Protein AF-A0A161M2S6-F1 (afdb_monomer_lite)

Foldseek 3Di:
DLVVQLVVQLVCLVPPVVVCCVVPPDDPVAPPPSNRRSNVVSVVSSVVVVVVCVVCVVVVVVVVVVVVVVVVVVVVVVD

Sequence (79 aa):
VCLFCMVACGVWETITGRYFQIYLPWDKLVPSEPITGATIISLLVFFSYAIVLNTVVPISLYVSVEVIRLFLKFFDKLG

Radius of gyration: 21.34 Å; chains: 1; bounding box: 53×20×54 Å

Structure (mmCIF, N/CA/C/O backbone):
data_AF-A0A161M2S6-F1
#
_entry.id   AF-A0A161M2S6-F1
#
loop_
_atom_site.group_PDB
_atom_site.id
_atom_site.type_symbol
_atom_site.label_atom_id
_atom_site.label_alt_id
_atom_site.label_comp_id
_atom_site.label_asym_id
_atom_site.label_entity_id
_atom_site.label_seq_id
_atom_site.pdbx_PDB_ins_code
_atom_site.Cartn_x
_atom_site.Cartn_y
_atom_site.Cartn_z
_atom_site.occupancy
_atom_site.B_iso_or_equiv
_atom_site.auth_seq_id
_atom_site.auth_comp_id
_atom_site.auth_asym_id
_atom_site.auth_atom_id
_atom_site.pdbx_PDB_model_num
ATOM 1 N N . VAL A 1 1 ? -3.078 -8.591 0.948 1.00 69.62 1 VAL A N 1
ATOM 2 C CA . VAL A 1 1 ? -3.290 -7.433 0.046 1.00 69.62 1 VAL A CA 1
ATOM 3 C C . VAL A 1 1 ? -1.972 -6.779 -0.372 1.00 69.62 1 VAL A C 1
ATOM 5 O O . VAL A 1 1 ? -1.710 -6.759 -1.563 1.00 69.62 1 VAL A O 1
ATOM 8 N N . CYS A 1 2 ? -1.085 -6.375 0.552 1.00 71.69 2 CYS A N 1
ATOM 9 C CA . CYS A 1 2 ? 0.187 -5.712 0.203 1.00 71.69 2 CYS A CA 1
ATOM 10 C C . CYS A 1 2 ? 1.118 -6.563 -0.665 1.00 71.69 2 CYS A C 1
ATOM 12 O O . CYS A 1 2 ? 1.637 -6.065 -1.652 1.00 71.69 2 CYS A O 1
ATOM 14 N N . LEU A 1 3 ? 1.298 -7.849 -0.334 1.00 70.81 3 LEU A N 1
ATOM 15 C CA . LEU A 1 3 ? 2.123 -8.766 -1.137 1.00 70.81 3 LEU A CA 1
ATOM 16 C C . LEU A 1 3 ? 1.558 -8.969 -2.548 1.00 70.81 3 LEU A C 1
ATOM 18 O O . LEU A 1 3 ? 2.307 -8.992 -3.515 1.00 70.81 3 LEU A O 1
ATOM 22 N N . PHE A 1 4 ? 0.234 -9.068 -2.670 1.00 79.12 4 PHE A N 1
ATOM 23 C CA . PHE A 1 4 ? -0.431 -9.204 -3.963 1.00 79.12 4 PHE A CA 1
ATOM 24 C C . PHE A 1 4 ? -0.284 -7.929 -4.805 1.00 79.12 4 PHE A C 1
ATOM 26 O O . PHE A 1 4 ? 0.112 -8.016 -5.962 1.00 79.12 4 PHE A O 1
ATOM 33 N N . CYS A 1 5 ? -0.510 -6.749 -4.213 1.00 74.69 5 CYS A N 1
ATOM 34 C CA . CYS A 1 5 ? -0.257 -5.463 -4.866 1.00 74.69 5 CYS A CA 1
ATOM 35 C C . CYS A 1 5 ? 1.216 -5.295 -5.259 1.00 74.69 5 CYS A C 1
ATOM 37 O O . CYS A 1 5 ? 1.482 -4.823 -6.354 1.00 74.69 5 CYS A O 1
ATOM 39 N N . MET A 1 6 ? 2.169 -5.722 -4.422 1.00 78.00 6 MET A N 1
ATOM 40 C CA . MET A 1 6 ? 3.603 -5.657 -4.732 1.00 78.00 6 MET A CA 1
ATOM 41 C C . MET A 1 6 ? 3.950 -6.482 -5.975 1.00 78.00 6 MET A C 1
ATOM 43 O O . MET A 1 6 ? 4.624 -5.985 -6.873 1.00 78.00 6 MET A O 1
ATOM 47 N N . VAL A 1 7 ? 3.466 -7.726 -6.046 1.00 79.56 7 VAL A N 1
ATOM 48 C CA . VAL A 1 7 ? 3.700 -8.603 -7.202 1.00 79.56 7 VAL A CA 1
ATOM 49 C C . VAL A 1 7 ? 2.992 -8.058 -8.443 1.00 79.56 7 VAL A C 1
ATOM 51 O O . VAL A 1 7 ? 3.599 -7.996 -9.506 1.00 79.56 7 VAL A O 1
ATOM 54 N N . ALA A 1 8 ? 1.743 -7.602 -8.313 1.00 81.44 8 ALA A N 1
ATOM 55 C CA . ALA A 1 8 ? 0.996 -7.008 -9.419 1.00 81.44 8 ALA A CA 1
ATOM 56 C C . ALA A 1 8 ? 1.671 -5.735 -9.963 1.00 81.44 8 ALA A C 1
ATOM 58 O O . ALA A 1 8 ? 1.785 -5.590 -11.178 1.00 81.44 8 ALA A O 1
ATOM 59 N N . CYS A 1 9 ? 2.174 -4.854 -9.091 1.00 75.56 9 CYS A N 1
ATOM 60 C CA . CYS A 1 9 ? 2.929 -3.662 -9.481 1.00 75.56 9 CYS A CA 1
ATOM 61 C C . CYS A 1 9 ? 4.256 -4.025 -10.152 1.00 75.56 9 CYS A C 1
ATOM 63 O O . CYS A 1 9 ? 4.541 -3.488 -11.213 1.00 75.56 9 CYS A O 1
ATOM 65 N N . GLY A 1 10 ? 5.029 -4.973 -9.611 1.00 76.94 10 GLY A N 1
ATOM 66 C CA . GLY A 1 10 ? 6.279 -5.410 -10.244 1.00 76.94 10 GLY A CA 1
ATOM 67 C C . GLY A 1 10 ? 6.063 -6.029 -11.629 1.00 76.94 10 GLY A C 1
ATOM 68 O O . GLY A 1 10 ? 6.817 -5.757 -12.566 1.00 76.94 10 GLY A O 1
ATOM 69 N N . VAL A 1 11 ? 4.992 -6.815 -11.792 1.00 81.75 11 VAL A N 1
ATOM 70 C CA . VAL A 1 11 ? 4.598 -7.400 -13.082 1.00 81.75 11 VAL A CA 1
ATOM 71 C C . VAL A 1 11 ? 4.134 -6.312 -14.058 1.00 81.75 11 VAL A C 1
ATOM 73 O O . VAL A 1 11 ? 4.596 -6.282 -15.196 1.00 81.75 11 VAL A O 1
ATOM 76 N N . TRP A 1 12 ? 3.281 -5.381 -13.623 1.00 79.19 12 TRP A N 1
ATOM 77 C CA . TRP A 1 12 ? 2.813 -4.264 -14.451 1.00 79.19 12 TRP A CA 1
ATOM 78 C C . TRP A 1 12 ? 3.956 -3.344 -14.900 1.00 79.19 12 TRP A C 1
ATOM 80 O O . TRP A 1 12 ? 4.030 -2.978 -16.072 1.00 79.19 12 TRP A O 1
ATOM 90 N N . GLU A 1 13 ? 4.889 -3.021 -14.004 1.00 75.50 13 GLU A N 1
ATOM 91 C CA . GLU A 1 13 ? 6.050 -2.177 -14.300 1.00 75.50 13 GLU A CA 1
ATOM 92 C C . GLU A 1 13 ? 6.980 -2.837 -15.332 1.00 75.50 13 GLU A C 1
ATOM 94 O O . GLU A 1 13 ? 7.475 -2.192 -16.258 1.00 75.50 13 GLU A O 1
ATOM 99 N N . THR A 1 14 ? 7.152 -4.158 -15.234 1.00 73.50 14 THR A N 1
ATOM 100 C CA . THR A 1 14 ? 8.001 -4.929 -16.155 1.00 73.50 14 THR A CA 1
ATOM 101 C C . THR A 1 14 ? 7.414 -5.003 -17.571 1.00 73.50 14 THR A C 1
ATOM 103 O O . THR A 1 14 ? 8.166 -4.965 -18.555 1.00 73.50 14 THR A O 1
ATOM 106 N N . ILE A 1 15 ? 6.084 -5.117 -17.686 1.00 76.19 15 ILE A N 1
ATOM 107 C CA . ILE A 1 15 ? 5.377 -5.307 -18.964 1.00 76.19 15 ILE A CA 1
ATOM 108 C C . ILE A 1 15 ? 5.011 -3.963 -19.609 1.00 76.19 15 ILE A C 1
ATOM 110 O O . ILE A 1 15 ? 5.277 -3.768 -20.791 1.00 76.19 15 ILE A O 1
ATOM 114 N N . THR A 1 16 ? 4.435 -3.034 -18.845 1.00 70.94 16 THR A N 1
ATOM 115 C CA . THR A 1 16 ? 3.890 -1.756 -19.337 1.00 70.94 16 THR A CA 1
ATOM 116 C C . THR A 1 16 ? 4.768 -0.562 -18.952 1.00 70.94 16 THR A C 1
ATOM 118 O O . THR A 1 16 ? 4.946 0.350 -19.760 1.00 70.94 16 THR A O 1
ATOM 121 N N . GLY A 1 17 ? 5.367 -0.571 -17.756 1.00 67.94 17 GLY A N 1
ATOM 122 C CA . GLY A 1 17 ? 6.165 0.546 -17.219 1.00 67.94 17 GLY A CA 1
ATOM 123 C C . GLY A 1 17 ? 7.360 0.944 -18.093 1.00 67.94 17 GLY A C 1
ATOM 124 O O . GLY A 1 17 ? 7.628 2.131 -18.284 1.00 67.94 17 GLY A O 1
ATOM 125 N N . ARG A 1 18 ? 8.004 -0.031 -18.754 1.00 67.06 18 ARG A N 1
ATOM 126 C CA . ARG A 1 18 ? 9.069 0.241 -19.742 1.00 67.06 18 ARG A CA 1
ATOM 127 C C . ARG A 1 18 ? 8.610 1.071 -20.943 1.00 67.06 18 ARG A C 1
ATOM 129 O O . ARG A 1 18 ? 9.381 1.890 -21.430 1.00 67.06 18 ARG A O 1
ATOM 136 N N . TYR A 1 19 ? 7.381 0.879 -21.422 1.00 68.69 19 TYR A N 1
ATOM 137 C CA . TYR A 1 19 ? 6.847 1.640 -22.559 1.00 68.69 19 TYR A CA 1
ATOM 138 C C . TYR A 1 19 ? 6.371 3.037 -22.143 1.00 68.69 19 TYR A C 1
ATOM 140 O O . TYR A 1 19 ? 6.391 3.969 -22.945 1.00 68.69 19 TYR A O 1
ATOM 148 N N . PHE A 1 20 ? 5.986 3.200 -20.875 1.00 67.75 20 PHE A N 1
ATOM 149 C CA . PHE A 1 20 ? 5.491 4.462 -20.327 1.00 67.75 20 PHE A CA 1
ATOM 150 C C . PHE A 1 20 ? 6.597 5.471 -19.969 1.00 67.75 20 PHE A C 1
ATOM 152 O O . PHE A 1 20 ? 6.293 6.649 -19.777 1.00 67.75 20 PHE A O 1
ATOM 159 N N . GLN A 1 21 ? 7.876 5.061 -19.977 1.00 65.31 21 GLN A N 1
ATOM 160 C CA . GLN A 1 21 ? 9.025 5.959 -19.761 1.00 65.31 21 GLN A CA 1
ATOM 161 C C . GLN A 1 21 ? 9.100 7.138 -20.744 1.00 65.31 21 GLN A C 1
ATOM 163 O O . GLN A 1 21 ? 9.722 8.150 -20.434 1.00 65.31 21 GLN A O 1
ATOM 168 N N . ILE A 1 22 ? 8.460 7.025 -21.912 1.00 67.31 22 ILE A N 1
ATOM 169 C CA . ILE A 1 22 ? 8.416 8.083 -22.933 1.00 67.31 22 ILE A CA 1
ATOM 170 C C . ILE A 1 22 ? 7.549 9.267 -22.468 1.00 67.31 22 ILE A C 1
ATOM 172 O O . ILE A 1 22 ? 7.833 10.411 -22.811 1.00 67.31 22 ILE A O 1
ATOM 176 N N . TYR A 1 23 ? 6.508 8.999 -21.673 1.00 70.31 23 TYR A N 1
ATOM 177 C CA . TYR A 1 23 ? 5.584 10.016 -21.162 1.00 70.31 23 TYR A CA 1
ATOM 178 C C . TYR A 1 23 ? 5.914 10.449 -19.733 1.00 70.31 23 TYR A C 1
ATOM 180 O O . TYR A 1 23 ? 5.648 11.592 -19.368 1.00 70.31 23 TYR A O 1
ATOM 188 N N . LEU A 1 24 ? 6.498 9.553 -18.931 1.00 69.44 24 LEU A N 1
ATOM 189 C CA . LEU A 1 24 ? 6.893 9.840 -17.558 1.00 69.44 24 LEU A CA 1
ATOM 190 C C . LEU A 1 24 ? 8.289 9.253 -17.278 1.00 69.44 24 LEU A C 1
ATOM 192 O O . LEU A 1 24 ? 8.405 8.081 -16.905 1.00 69.44 24 LEU A O 1
ATOM 196 N N . PRO A 1 25 ? 9.363 10.034 -17.499 1.00 66.62 25 PRO A N 1
ATOM 197 C CA . PRO A 1 25 ? 10.715 9.585 -17.212 1.00 66.62 25 PRO A CA 1
ATOM 198 C C . PRO A 1 25 ? 10.889 9.395 -15.707 1.00 66.62 25 PRO A C 1
ATOM 200 O O . PRO A 1 25 ? 10.348 10.142 -14.892 1.00 66.62 25 PRO A O 1
ATOM 203 N N . TRP A 1 26 ? 11.645 8.368 -15.343 1.00 69.38 26 TRP A N 1
ATOM 204 C CA . TRP A 1 26 ? 11.869 8.034 -13.947 1.00 69.38 26 TRP A CA 1
ATOM 205 C C . TRP A 1 26 ? 12.821 9.052 -13.319 1.00 69.38 26 TRP A C 1
ATOM 207 O O . TRP A 1 26 ? 13.735 9.554 -13.978 1.00 69.38 26 TRP A O 1
ATOM 217 N N . ASP A 1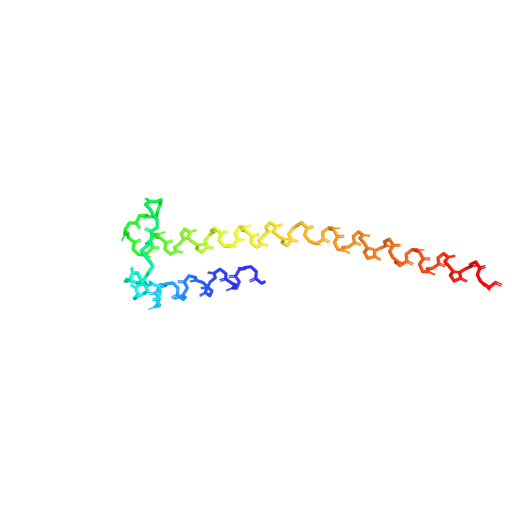 27 ? 12.590 9.371 -12.048 1.00 63.44 27 ASP A N 1
ATOM 218 C CA . ASP A 1 27 ? 13.421 10.324 -11.320 1.00 63.44 27 ASP A CA 1
ATOM 219 C C . ASP A 1 27 ? 14.855 9.785 -11.160 1.00 63.44 27 ASP A C 1
ATOM 221 O O . ASP A 1 27 ? 15.064 8.572 -11.097 1.00 63.44 27 ASP A O 1
ATOM 225 N N . LYS A 1 28 ? 15.860 10.665 -11.054 1.00 61.50 28 LYS A N 1
ATOM 226 C CA . LYS A 1 28 ? 17.290 10.276 -11.031 1.00 61.50 28 LYS A CA 1
ATOM 227 C C . LYS A 1 28 ? 17.680 9.370 -9.857 1.00 61.50 28 LYS A C 1
ATOM 229 O O . LYS A 1 28 ? 18.774 8.810 -9.863 1.00 61.50 28 LYS A O 1
ATOM 234 N N . LEU A 1 29 ? 16.816 9.249 -8.848 1.00 58.38 29 LEU A N 1
ATOM 235 C CA . LEU A 1 29 ? 16.980 8.302 -7.745 1.00 58.38 29 LEU A CA 1
ATOM 236 C C . LEU A 1 29 ? 16.850 6.841 -8.185 1.00 58.38 29 LEU A C 1
ATOM 238 O O . LEU A 1 29 ? 17.329 5.956 -7.477 1.00 58.38 29 LEU A O 1
ATOM 242 N N . VAL A 1 30 ? 16.196 6.578 -9.315 1.00 61.44 30 VAL A N 1
ATOM 243 C CA . VAL A 1 30 ? 16.004 5.224 -9.809 1.00 61.44 30 VAL A CA 1
ATOM 244 C C . VAL A 1 30 ? 17.032 4.930 -10.905 1.00 61.44 30 VAL A C 1
ATOM 246 O O . VAL A 1 30 ? 17.081 5.664 -11.893 1.00 61.44 30 VAL A O 1
ATOM 249 N N . PRO A 1 31 ? 17.881 3.892 -10.755 1.00 60.09 31 PRO A N 1
ATOM 250 C CA . PRO A 1 31 ? 18.861 3.543 -11.778 1.00 60.09 31 PRO A CA 1
ATOM 251 C C . PRO A 1 31 ? 18.180 3.289 -13.126 1.00 60.09 31 PRO A C 1
ATOM 253 O O . PRO A 1 31 ? 17.116 2.676 -13.182 1.00 60.09 31 PRO A O 1
ATOM 256 N N . SER A 1 32 ? 18.824 3.711 -14.220 1.00 58.53 32 SER A N 1
ATOM 257 C CA . SER A 1 32 ? 18.327 3.558 -15.601 1.00 58.53 32 SER A CA 1
ATOM 258 C C . SER A 1 32 ? 18.104 2.102 -16.032 1.00 58.53 32 SER A C 1
ATOM 260 O O . SER A 1 32 ? 17.620 1.845 -17.134 1.00 58.53 32 SER A O 1
ATOM 262 N N . GLU A 1 33 ? 18.477 1.141 -15.188 1.00 67.06 33 GLU A N 1
ATOM 263 C CA . GLU A 1 33 ? 18.187 -0.269 -15.379 1.00 67.06 33 GLU A CA 1
ATOM 264 C C . GLU A 1 33 ? 16.710 -0.551 -15.062 1.00 67.06 33 GLU A C 1
ATOM 266 O O . GLU A 1 33 ? 16.290 -0.465 -13.903 1.00 67.06 33 GLU A O 1
ATOM 271 N N . PRO A 1 34 ? 15.910 -0.956 -16.062 1.00 64.81 34 PRO A N 1
ATOM 272 C CA . PRO A 1 34 ? 14.463 -1.089 -15.908 1.00 64.81 34 PRO A CA 1
ATOM 273 C C . PRO A 1 34 ? 14.057 -2.149 -14.878 1.00 64.81 34 PRO A C 1
ATOM 275 O O . PRO A 1 34 ? 12.981 -2.068 -14.295 1.00 64.81 34 PRO A O 1
ATOM 278 N N . ILE A 1 35 ? 14.918 -3.142 -14.645 1.00 66.94 35 ILE A N 1
ATOM 279 C CA . ILE A 1 35 ? 14.670 -4.224 -13.691 1.00 66.94 35 ILE A CA 1
ATOM 280 C C . ILE A 1 35 ? 14.849 -3.697 -12.267 1.00 66.94 35 ILE A C 1
ATOM 282 O O . ILE A 1 35 ? 13.942 -3.826 -11.453 1.00 66.94 35 ILE A O 1
ATOM 286 N N . THR A 1 36 ? 15.988 -3.055 -11.998 1.00 68.81 36 THR A N 1
ATOM 287 C CA . THR A 1 36 ? 16.358 -2.508 -10.687 1.00 68.81 36 THR A CA 1
ATOM 288 C C . THR A 1 36 ? 15.399 -1.404 -10.251 1.00 68.81 36 THR A C 1
ATOM 290 O O . THR A 1 36 ? 15.008 -1.334 -9.085 1.00 68.81 36 THR A O 1
ATOM 293 N N . GLY A 1 37 ? 14.959 -0.568 -11.194 1.00 71.25 37 GLY A N 1
ATOM 294 C CA . GLY A 1 37 ? 13.955 0.440 -10.904 1.00 71.25 37 GLY A CA 1
ATOM 295 C C . GLY A 1 37 ? 12.605 -0.152 -10.522 1.00 71.25 37 GLY A C 1
ATOM 296 O O . GLY A 1 37 ? 12.031 0.240 -9.502 1.00 71.25 37 GLY A O 1
ATOM 297 N N . ALA A 1 38 ? 12.111 -1.118 -11.298 1.00 73.38 38 ALA A N 1
ATOM 298 C CA . ALA A 1 38 ? 10.833 -1.757 -11.018 1.00 73.38 38 ALA A CA 1
ATOM 299 C C . ALA A 1 38 ? 10.816 -2.398 -9.625 1.00 73.38 38 ALA A C 1
ATOM 301 O O . ALA A 1 38 ? 9.837 -2.242 -8.892 1.00 73.38 38 ALA A O 1
ATOM 302 N N . THR A 1 39 ? 11.908 -3.043 -9.200 1.00 76.44 39 THR A N 1
ATOM 303 C CA . THR A 1 39 ? 12.017 -3.607 -7.846 1.00 76.44 39 THR A CA 1
ATOM 304 C C . THR A 1 39 ? 11.953 -2.541 -6.759 1.00 76.44 39 THR A C 1
ATOM 306 O O . THR A 1 39 ? 11.236 -2.740 -5.781 1.00 76.44 39 THR A O 1
ATOM 309 N N . ILE A 1 40 ? 12.647 -1.409 -6.916 1.00 77.06 40 ILE A N 1
ATOM 310 C CA . ILE A 1 40 ? 12.652 -0.327 -5.916 1.00 77.06 40 ILE A CA 1
ATOM 311 C C . ILE A 1 40 ? 11.255 0.282 -5.764 1.00 77.06 40 ILE A C 1
ATOM 313 O O . ILE A 1 40 ? 10.785 0.449 -4.639 1.00 77.06 40 ILE A O 1
ATOM 317 N N . ILE A 1 41 ? 10.560 0.556 -6.873 1.00 78.00 41 ILE A N 1
ATOM 318 C CA . ILE A 1 41 ? 9.190 1.092 -6.846 1.00 78.00 41 ILE A CA 1
ATOM 319 C C . ILE A 1 41 ? 8.237 0.098 -6.181 1.00 78.00 41 ILE A C 1
ATOM 321 O O . ILE A 1 41 ? 7.491 0.469 -5.275 1.00 78.00 41 ILE A O 1
ATOM 325 N N . SER A 1 42 ? 8.300 -1.177 -6.577 1.00 77.00 42 SER A N 1
ATOM 326 C CA . SER A 1 42 ? 7.481 -2.244 -5.985 1.00 77.00 42 SER A CA 1
ATOM 327 C C . SER A 1 42 ? 7.676 -2.332 -4.470 1.00 77.00 42 SER A C 1
ATOM 329 O O . SER A 1 42 ? 6.712 -2.482 -3.720 1.00 77.00 42 SER A O 1
ATOM 331 N N . LEU A 1 43 ? 8.927 -2.214 -4.015 1.00 80.44 43 LEU A N 1
ATOM 332 C CA . LEU A 1 43 ? 9.306 -2.301 -2.609 1.00 80.44 43 LEU A CA 1
ATOM 333 C C . LEU A 1 43 ? 8.848 -1.063 -1.821 1.00 80.44 43 LEU A C 1
ATOM 335 O O . LEU A 1 43 ? 8.320 -1.210 -0.718 1.00 80.44 43 LEU A O 1
ATOM 339 N N . LEU A 1 44 ? 8.953 0.141 -2.397 1.00 81.75 44 LEU A N 1
ATOM 340 C CA . LEU A 1 44 ? 8.414 1.376 -1.810 1.00 81.75 44 LEU A CA 1
ATOM 341 C C . LEU A 1 44 ? 6.890 1.312 -1.649 1.00 81.75 44 LEU A C 1
ATOM 343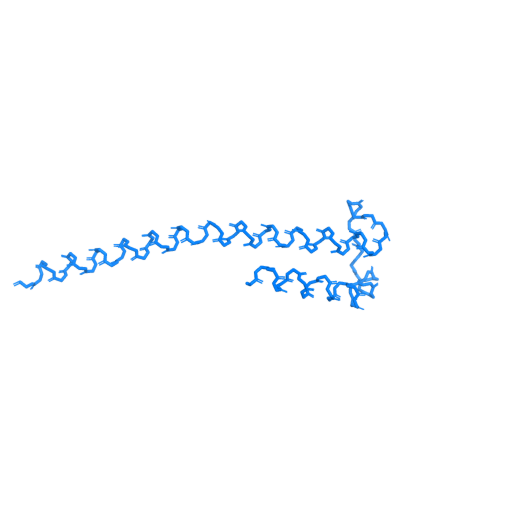 O O . LEU A 1 44 ? 6.362 1.639 -0.585 1.00 81.75 44 LEU A O 1
ATOM 347 N N . VAL A 1 45 ? 6.185 0.851 -2.686 1.00 81.50 45 VAL A N 1
ATOM 348 C CA . VAL A 1 45 ? 4.726 0.672 -2.665 1.00 81.50 45 VAL A CA 1
ATOM 349 C C . VAL A 1 45 ? 4.330 -0.356 -1.606 1.00 81.50 45 VAL A C 1
ATOM 351 O O . VAL A 1 45 ? 3.412 -0.114 -0.821 1.00 81.50 45 VAL A O 1
ATOM 354 N N . PHE A 1 46 ? 5.053 -1.475 -1.518 1.00 80.00 46 PHE A N 1
ATOM 355 C CA . PHE A 1 46 ? 4.840 -2.481 -0.479 1.00 80.00 46 PHE A CA 1
ATOM 356 C C . PHE A 1 46 ? 4.982 -1.901 0.930 1.00 80.00 46 PHE A C 1
ATOM 358 O O . PHE A 1 46 ? 4.096 -2.095 1.766 1.00 80.00 46 PHE A O 1
ATOM 365 N N . PHE A 1 47 ? 6.070 -1.174 1.189 1.00 78.31 47 PHE A N 1
ATOM 366 C CA . PHE A 1 47 ? 6.349 -0.613 2.507 1.00 78.31 47 PHE A CA 1
ATOM 367 C C . PHE A 1 47 ? 5.329 0.471 2.886 1.00 78.31 47 PHE A C 1
ATOM 369 O O . PHE A 1 47 ? 4.865 0.511 4.023 1.00 78.31 47 PHE A O 1
ATOM 376 N N . SER A 1 48 ? 4.894 1.288 1.920 1.00 84.50 48 SER A N 1
ATOM 377 C CA . SER A 1 48 ? 3.840 2.290 2.112 1.00 84.50 48 SER A CA 1
ATOM 378 C C . SER A 1 48 ? 2.509 1.649 2.520 1.00 84.50 48 SER A C 1
ATOM 380 O O . SER A 1 48 ? 1.945 2.003 3.556 1.00 84.50 48 SER A O 1
ATOM 382 N N . TYR A 1 49 ? 2.044 0.629 1.788 1.00 79.25 49 TYR A N 1
ATOM 383 C CA . TYR A 1 49 ? 0.819 -0.088 2.155 1.00 79.25 49 TYR A CA 1
ATOM 384 C C . TYR A 1 49 ? 0.949 -0.833 3.485 1.00 79.25 49 TYR A C 1
ATOM 386 O O . TYR A 1 49 ? -0.013 -0.871 4.250 1.00 79.25 49 TYR A O 1
ATOM 394 N N . ALA A 1 50 ? 2.117 -1.406 3.791 1.00 80.69 50 ALA A N 1
ATOM 395 C CA . ALA A 1 50 ? 2.366 -2.040 5.081 1.00 80.69 50 ALA A CA 1
ATOM 396 C C . ALA A 1 50 ? 2.241 -1.037 6.238 1.00 80.69 50 ALA A C 1
ATOM 398 O O . ALA A 1 50 ? 1.581 -1.355 7.220 1.00 80.69 50 ALA A O 1
ATOM 399 N N . ILE A 1 51 ? 2.791 0.176 6.108 1.00 82.25 51 ILE A N 1
ATOM 400 C CA . ILE A 1 51 ? 2.664 1.250 7.109 1.00 82.25 51 ILE A CA 1
ATOM 401 C C . ILE A 1 51 ? 1.210 1.722 7.233 1.00 82.25 51 ILE A C 1
ATOM 403 O O . ILE A 1 51 ? 0.692 1.841 8.345 1.00 82.25 51 ILE A O 1
ATOM 407 N N . VAL A 1 52 ? 0.527 1.961 6.111 1.00 83.44 52 VAL A N 1
ATOM 408 C CA . VAL A 1 52 ? -0.878 2.398 6.113 1.00 83.44 52 VAL A CA 1
ATOM 409 C C . VAL A 1 52 ? -1.751 1.350 6.794 1.00 83.44 52 VAL A C 1
ATOM 411 O O . VAL A 1 52 ? -2.531 1.678 7.676 1.00 83.44 52 VAL A O 1
ATOM 414 N N . LEU A 1 53 ? -1.584 0.069 6.480 1.00 78.88 53 LEU A N 1
ATOM 415 C CA . LEU A 1 53 ? -2.375 -0.983 7.115 1.00 78.88 53 LEU A CA 1
ATOM 416 C C . LEU A 1 53 ? -1.984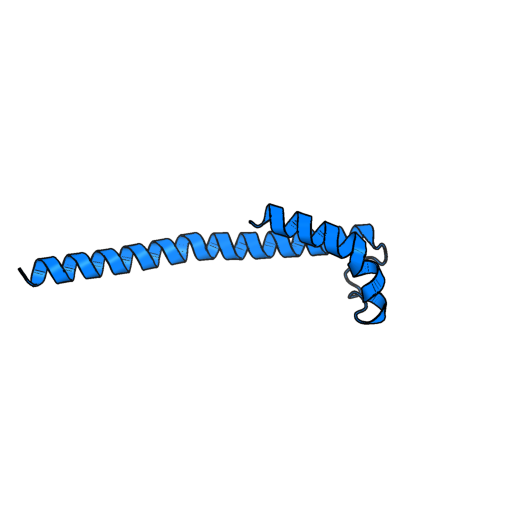 -1.199 8.582 1.00 78.88 53 LEU A C 1
ATOM 418 O O . LEU A 1 53 ? -2.874 -1.371 9.407 1.00 78.88 53 LEU A O 1
ATOM 422 N N . ASN A 1 54 ? -0.701 -1.109 8.947 1.00 77.94 54 ASN A N 1
ATOM 423 C CA . ASN A 1 54 ? -0.286 -1.220 10.351 1.00 77.94 54 ASN A CA 1
ATOM 424 C C . ASN A 1 54 ? -0.725 -0.043 11.222 1.00 77.94 54 ASN A C 1
ATOM 426 O O . ASN A 1 54 ? -0.787 -0.200 12.433 1.00 77.94 54 ASN A O 1
ATOM 430 N N . THR A 1 55 ? -1.012 1.123 10.646 1.00 84.88 55 THR A N 1
ATOM 431 C CA . THR A 1 55 ? -1.551 2.274 11.388 1.00 84.88 55 THR A CA 1
ATOM 432 C C . THR A 1 55 ? -3.078 2.292 11.365 1.00 84.88 55 THR A C 1
ATOM 434 O O . THR A 1 55 ? -3.706 2.601 12.376 1.00 84.88 55 THR A O 1
ATOM 437 N N . VAL A 1 56 ? -3.699 1.863 10.263 1.00 77.81 56 VAL A N 1
ATOM 438 C CA . VAL A 1 56 ? -5.159 1.789 10.134 1.00 77.81 56 VAL A CA 1
ATOM 439 C C . VAL A 1 56 ? -5.745 0.631 10.949 1.00 77.81 56 VAL A C 1
ATOM 441 O O . VAL A 1 56 ? -6.821 0.784 11.516 1.00 77.81 56 VAL A O 1
ATOM 444 N N . VAL A 1 57 ? -5.056 -0.505 11.090 1.00 80.88 57 VAL A N 1
ATOM 445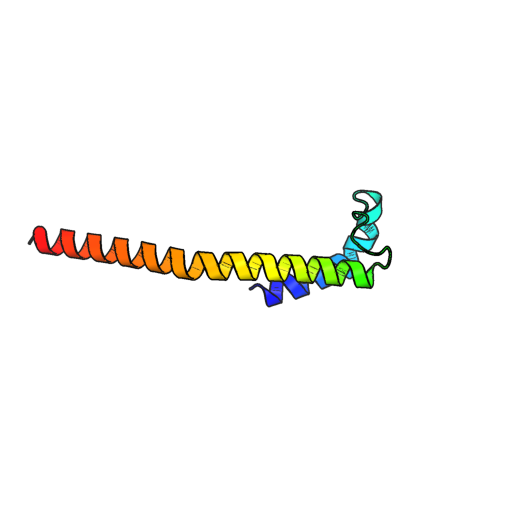 C CA . VAL A 1 57 ? -5.516 -1.634 11.926 1.00 80.88 57 VAL A CA 1
ATOM 446 C C . VAL A 1 57 ? -5.703 -1.241 13.405 1.00 80.88 57 VAL A C 1
ATOM 448 O O . VAL A 1 57 ? -6.814 -1.405 13.910 1.00 80.88 57 VAL A O 1
ATOM 451 N N . PRO A 1 58 ? -4.707 -0.678 14.116 1.00 81.75 58 PRO A N 1
ATOM 452 C CA . PRO A 1 58 ? -4.882 -0.266 15.505 1.00 81.75 58 PRO A CA 1
ATOM 453 C C . PRO A 1 58 ? -5.840 0.922 15.649 1.00 81.75 58 PRO A C 1
ATOM 455 O O . PRO A 1 58 ? -6.637 0.927 16.586 1.00 81.75 58 PRO A O 1
ATOM 458 N N . ILE A 1 59 ? -5.830 1.893 14.723 1.00 87.06 59 ILE A N 1
ATOM 459 C CA . ILE A 1 59 ? -6.714 3.067 14.825 1.00 87.06 59 ILE A CA 1
ATOM 460 C C . ILE A 1 59 ? -8.189 2.700 14.592 1.00 87.06 59 ILE A C 1
ATOM 462 O O . ILE A 1 59 ? -9.066 3.181 15.307 1.00 87.06 59 ILE A O 1
ATOM 466 N N . SER A 1 60 ? -8.470 1.803 13.639 1.00 86.00 60 SER A N 1
ATOM 467 C CA . SER A 1 60 ? -9.834 1.375 13.307 1.00 86.00 60 SER A CA 1
ATOM 468 C C . SER A 1 60 ? -10.425 0.456 14.370 1.00 86.00 60 SER A C 1
ATOM 470 O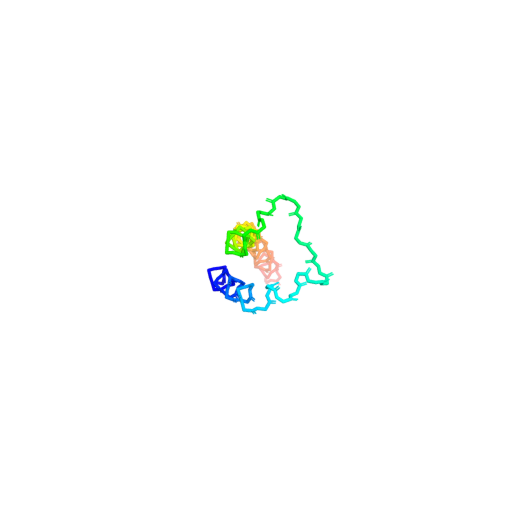 O . SER A 1 60 ? -11.598 0.608 14.716 1.00 86.00 60 SER A O 1
ATOM 472 N N . LEU A 1 61 ? -9.620 -0.448 14.939 1.00 86.38 61 LEU A N 1
ATOM 473 C CA . LEU A 1 61 ? -10.034 -1.286 16.061 1.00 86.38 61 LEU A CA 1
ATOM 474 C C . LEU A 1 61 ? -10.339 -0.428 17.296 1.00 86.38 61 LEU A C 1
ATOM 476 O O . LEU A 1 61 ? -11.377 -0.617 17.925 1.00 86.38 61 LEU A O 1
ATOM 480 N N . TYR A 1 62 ? -9.470 0.538 17.612 1.00 90.31 62 TYR A N 1
ATOM 481 C CA . TYR A 1 62 ? -9.648 1.438 18.751 1.00 90.31 62 TYR A CA 1
ATOM 482 C C . TYR A 1 62 ? -10.954 2.239 18.650 1.00 90.31 62 TYR A C 1
ATOM 484 O O . TYR A 1 62 ? -11.798 2.151 19.542 1.00 90.31 62 TYR A O 1
ATOM 492 N N . VAL A 1 63 ? -11.169 2.933 17.526 1.00 91.94 63 VAL A N 1
ATOM 493 C CA . VAL A 1 63 ? -12.407 3.689 17.272 1.00 91.94 63 VAL A CA 1
ATOM 494 C C . VAL A 1 63 ? -13.639 2.786 17.309 1.00 91.94 63 VAL A C 1
ATOM 496 O O . VAL A 1 63 ? -14.643 3.150 17.916 1.00 91.94 63 VAL A O 1
ATOM 499 N N . SER A 1 64 ? -13.573 1.594 16.711 1.00 93.12 64 SER A N 1
ATOM 500 C CA . SER A 1 64 ? -14.710 0.665 16.702 1.00 93.12 64 SER A CA 1
ATOM 501 C C . SER A 1 64 ? -15.103 0.228 18.114 1.00 93.12 64 SER A C 1
ATOM 503 O O . SER A 1 64 ? -16.285 0.211 18.455 1.00 93.12 64 SER A O 1
ATOM 505 N N . VAL A 1 65 ? -14.120 -0.087 18.962 1.00 93.88 65 VAL A N 1
ATOM 506 C CA . VAL A 1 65 ? -14.363 -0.479 20.356 1.00 93.88 65 VAL A CA 1
ATOM 507 C C . VAL A 1 65 ? -14.948 0.684 21.161 1.00 93.88 65 VAL A C 1
ATOM 509 O O . VAL A 1 65 ? -15.872 0.465 21.944 1.00 93.88 65 VAL A O 1
ATOM 512 N N . GLU A 1 66 ? -14.462 1.911 20.959 1.00 93.88 66 GLU A N 1
ATOM 513 C CA . GLU A 1 66 ? -14.992 3.122 21.601 1.00 93.88 66 GLU A CA 1
ATOM 514 C C . GLU A 1 66 ? -16.485 3.323 21.266 1.00 93.88 66 GLU A C 1
ATOM 516 O O . GLU A 1 66 ? -17.307 3.516 22.165 1.00 93.88 66 GLU A O 1
ATOM 521 N N . VAL A 1 67 ? -16.858 3.184 19.987 1.00 94.00 67 VAL A N 1
ATOM 522 C CA . VAL A 1 67 ? -18.245 3.328 19.504 1.00 94.00 67 VAL A CA 1
ATOM 523 C C . VAL A 1 67 ? -19.161 2.249 20.082 1.00 94.00 67 VAL A C 1
ATOM 525 O O . VAL A 1 67 ? -20.247 2.565 20.567 1.00 94.00 67 VAL A O 1
ATOM 528 N N . ILE A 1 68 ? -18.727 0.984 20.093 1.00 93.56 68 ILE A N 1
ATOM 529 C CA . ILE A 1 68 ? -19.502 -0.120 20.684 1.00 93.56 68 ILE A CA 1
ATOM 530 C C . ILE A 1 68 ? -19.736 0.132 22.176 1.00 93.56 68 ILE A C 1
ATOM 532 O O . ILE A 1 68 ? -20.844 -0.053 22.682 1.00 93.56 68 ILE A O 1
ATOM 536 N N . ARG A 1 69 ? -18.706 0.598 22.890 1.00 91.69 69 ARG A N 1
ATOM 537 C CA . ARG A 1 69 ? -18.789 0.879 24.326 1.00 91.69 69 ARG A CA 1
ATOM 538 C C . ARG A 1 69 ? -19.751 2.036 24.616 1.00 91.69 69 ARG A C 1
ATOM 540 O O . ARG A 1 69 ? -20.516 1.946 25.574 1.00 91.69 69 ARG A O 1
ATOM 547 N N . LEU A 1 70 ? -19.766 3.075 23.777 1.00 92.25 70 LEU A N 1
ATOM 548 C CA . LEU A 1 70 ? -20.738 4.172 23.854 1.00 92.25 70 LEU A CA 1
ATOM 549 C C . LEU A 1 70 ? -22.172 3.688 23.617 1.00 92.25 70 LEU A C 1
ATOM 551 O O . LEU A 1 70 ? -23.068 4.046 24.379 1.00 92.25 70 LEU A O 1
ATOM 555 N N . PHE A 1 71 ? -22.386 2.841 22.610 1.00 93.31 71 PHE A N 1
ATOM 556 C CA . PHE A 1 71 ? -23.712 2.316 22.281 1.00 93.31 71 PHE A CA 1
ATOM 557 C C . PHE A 1 71 ? -24.283 1.447 23.409 1.00 93.31 71 PHE A C 1
ATOM 559 O O . PHE A 1 71 ? -25.430 1.623 23.814 1.00 93.31 71 PHE A O 1
ATOM 566 N N . LEU A 1 72 ? -23.458 0.556 23.971 1.00 89.31 72 LEU A N 1
ATOM 567 C CA . LEU A 1 72 ? -23.841 -0.293 25.102 1.00 89.31 72 LEU A CA 1
ATOM 568 C C . LEU A 1 72 ? -24.139 0.531 26.362 1.00 89.31 72 LEU A C 1
ATOM 570 O O . LEU A 1 72 ? -25.120 0.263 27.048 1.00 89.31 72 LEU A O 1
ATOM 574 N N . LYS A 1 73 ? -23.343 1.572 26.644 1.00 90.50 73 LYS A N 1
ATOM 575 C CA . LYS A 1 73 ? -23.597 2.497 27.762 1.00 90.50 73 LYS A CA 1
ATOM 576 C C . LYS A 1 73 ? -24.863 3.329 27.574 1.00 90.50 73 LYS A C 1
ATOM 578 O O . LYS A 1 73 ? -25.518 3.647 28.559 1.00 90.50 73 LYS A O 1
ATOM 583 N N . PHE A 1 74 ? -25.192 3.705 26.341 1.00 91.12 74 PHE A N 1
ATOM 584 C CA . PHE A 1 74 ? -26.423 4.429 26.040 1.00 91.12 74 PHE A CA 1
ATOM 585 C C . PHE A 1 74 ? -27.659 3.544 26.235 1.00 91.12 74 PHE A C 1
ATOM 587 O O . PHE A 1 74 ? -28.621 3.983 26.856 1.00 91.12 74 PHE A O 1
ATOM 594 N N . PHE A 1 75 ? -27.611 2.295 25.762 1.00 90.06 75 PHE A N 1
ATOM 595 C CA . PHE A 1 75 ? -28.719 1.345 25.888 1.00 90.06 75 PHE A CA 1
ATOM 596 C C . PHE A 1 75 ? -29.006 0.965 27.350 1.00 90.06 75 PHE A C 1
ATOM 598 O O . PHE A 1 75 ? -30.157 0.985 27.769 1.00 90.06 75 PHE A O 1
ATOM 605 N N . ASP A 1 76 ? -27.962 0.709 28.143 1.00 87.88 76 ASP A N 1
ATOM 606 C CA . ASP A 1 76 ? -28.066 0.400 29.580 1.00 87.88 76 ASP A CA 1
ATOM 607 C C . ASP A 1 76 ? -28.659 1.554 30.407 1.00 87.88 76 ASP A C 1
ATOM 609 O O . ASP A 1 76 ? -29.273 1.334 31.440 1.00 87.88 76 ASP A O 1
ATOM 613 N N . LYS A 1 77 ? -28.507 2.803 29.948 1.00 80.06 77 LYS A N 1
ATOM 614 C CA . LYS A 1 77 ? -29.041 3.989 30.635 1.00 80.06 77 LYS A CA 1
ATOM 615 C C . LYS A 1 77 ? -30.490 4.319 30.250 1.00 80.06 77 LYS A C 1
ATOM 617 O O . LYS A 1 77 ? -31.068 5.236 30.832 1.00 80.06 77 LYS A O 1
ATOM 622 N N . LEU A 1 78 ? -31.026 3.660 29.221 1.00 78.75 78 LEU A N 1
ATOM 623 C CA . LEU A 1 78 ? -32.365 3.910 28.681 1.00 78.75 78 LEU A CA 1
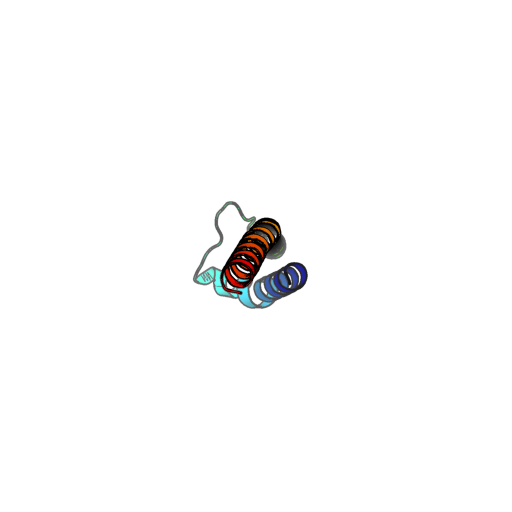ATOM 624 C C . LEU A 1 78 ? -33.408 2.884 29.165 1.00 78.75 78 LEU A C 1
ATOM 626 O O . LEU A 1 78 ? -34.601 3.141 29.006 1.00 78.75 78 LEU A O 1
ATOM 630 N N . GLY A 1 79 ? -32.964 1.741 29.701 1.00 67.31 79 GLY A N 1
ATOM 631 C CA . GLY A 1 79 ? -33.799 0.718 30.348 1.00 67.31 79 GLY A CA 1
ATOM 632 C C . GLY A 1 79 ? -33.818 0.869 31.861 1.00 67.31 79 GLY A C 1
ATOM 633 O O . GLY A 1 79 ? -34.850 0.487 32.453 1.00 67.31 79 GLY A O 1
#

Organism: Triatoma infestans (NCBI:txid30076)

pLDDT: mean 77.66, std 9.52, range [58.38, 94.0]

Secondary structure (DSSP, 8-state):
-HHHHHHHHHHHIIIIIHHHTTTSPPPTTS-S-HHHHHHHHHHHHHHHHHHHHHHHHHHHHHHHHHHHHHHHHHHHTT-